Protein AF-A0A9E5P853-F1 (afdb_monomer_lite)

Sequence (52 aa):
MGMSLTMAGDYAIRAMIHLASLPENQSALRSEISRTQRIPLSFMAKILRRLV

Structure (mmCIF, N/CA/C/O backbone):
data_AF-A0A9E5P853-F1
#
_entry.id   AF-A0A9E5P853-F1
#
loop_
_atom_site.group_PDB
_atom_site.id
_atom_site.type_symbol
_atom_site.label_atom_id
_atom_site.label_alt_id
_atom_site.label_comp_id
_atom_site.label_asym_id
_atom_site.label_entity_id
_atom_site.label_seq_id
_atom_site.pdbx_PDB_ins_code
_atom_site.Cartn_x
_atom_site.Cartn_y
_atom_site.Cartn_z
_atom_site.occupancy
_atom_site.B_iso_or_equiv
_atom_site.auth_seq_id
_atom_site.auth_comp_id
_atom_site.auth_asym_id
_atom_site.auth_atom_id
_atom_site.pdbx_PDB_model_num
ATOM 1 N N . MET A 1 1 ? -3.567 8.868 -27.368 1.00 50.06 1 MET A N 1
ATOM 2 C CA . MET A 1 1 ? -2.570 8.975 -26.281 1.00 50.06 1 MET A CA 1
ATOM 3 C C . MET A 1 1 ? -3.060 8.088 -25.143 1.00 50.06 1 MET A C 1
ATOM 5 O O . MET A 1 1 ? -4.062 8.430 -24.533 1.00 50.06 1 MET A O 1
ATOM 9 N N . GLY A 1 2 ? -2.485 6.897 -24.958 1.00 61.34 2 GLY A N 1
ATOM 10 C CA . GLY A 1 2 ? -2.926 5.951 -23.923 1.00 61.34 2 GLY A CA 1
ATOM 11 C C . GLY A 1 2 ? -2.250 6.238 -22.583 1.00 61.34 2 GLY A C 1
ATOM 12 O O . GLY A 1 2 ? -1.064 6.559 -22.558 1.00 61.34 2 GLY A O 1
AT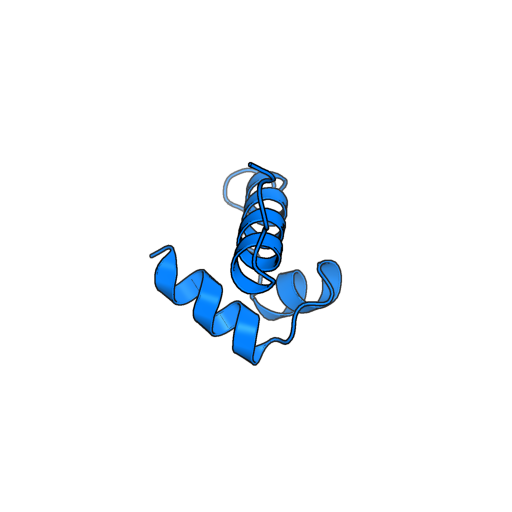OM 13 N N . MET A 1 3 ? -2.991 6.132 -21.479 1.00 72.38 3 MET A N 1
ATOM 14 C CA . MET A 1 3 ? -2.429 6.258 -20.134 1.00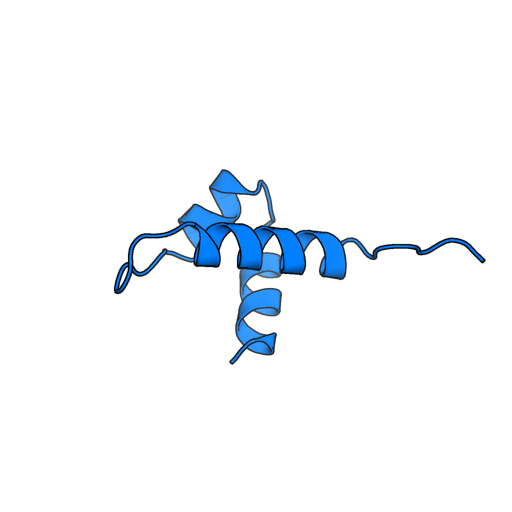 72.38 3 MET A CA 1
ATOM 15 C C . MET A 1 3 ? -1.630 4.994 -19.800 1.00 72.38 3 MET A C 1
ATOM 17 O O . MET A 1 3 ? -2.202 3.914 -19.678 1.00 72.38 3 MET A O 1
ATOM 21 N N . SER A 1 4 ? -0.308 5.118 -19.669 1.00 79.19 4 SER A N 1
ATOM 22 C CA . SER A 1 4 ? 0.555 4.035 -19.198 1.00 79.19 4 SER A CA 1
ATOM 23 C C . SER A 1 4 ? 0.825 4.208 -17.705 1.00 79.19 4 SER A C 1
ATOM 25 O O . SER A 1 4 ? 1.444 5.175 -17.260 1.00 79.19 4 SER A O 1
ATOM 27 N N . LEU A 1 5 ? 0.334 3.263 -16.905 1.00 85.69 5 LEU A N 1
ATOM 28 C CA . LEU A 1 5 ? 0.624 3.231 -15.479 1.00 85.69 5 LEU A CA 1
ATOM 29 C C . LEU A 1 5 ? 1.953 2.509 -15.259 1.00 85.69 5 LEU A C 1
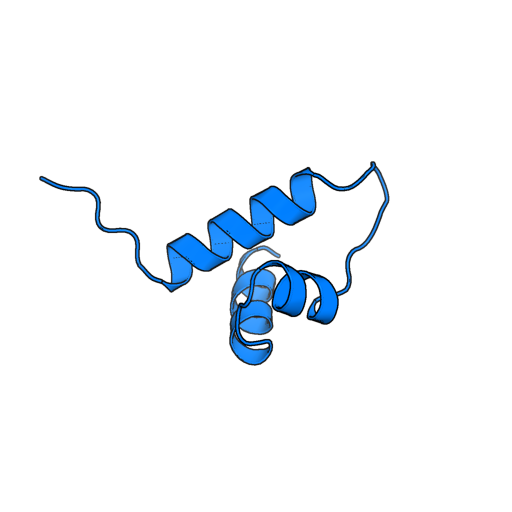ATOM 31 O O . LEU A 1 5 ? 2.131 1.360 -15.659 1.00 85.69 5 LEU A O 1
ATOM 35 N N . THR A 1 6 ? 2.905 3.185 -14.620 1.00 92.50 6 THR A N 1
ATOM 36 C CA . THR A 1 6 ? 4.146 2.526 -14.197 1.00 92.50 6 THR A CA 1
ATOM 37 C C . THR A 1 6 ? 3.842 1.506 -13.098 1.00 92.50 6 THR A C 1
ATOM 39 O O . THR A 1 6 ? 2.921 1.713 -12.310 1.00 92.50 6 THR A O 1
ATOM 42 N N . MET A 1 7 ? 4.656 0.451 -12.961 1.00 90.88 7 MET A N 1
ATOM 43 C CA . MET A 1 7 ? 4.520 -0.484 -11.827 1.00 90.88 7 MET A CA 1
ATOM 44 C C . MET A 1 7 ? 4.564 0.237 -10.473 1.00 90.88 7 MET A C 1
ATOM 46 O O . MET A 1 7 ? 3.858 -0.134 -9.543 1.00 90.88 7 MET A O 1
ATOM 50 N N . ALA A 1 8 ? 5.362 1.304 -10.363 1.00 89.81 8 ALA A N 1
ATOM 51 C CA . ALA A 1 8 ? 5.405 2.114 -9.154 1.00 89.81 8 ALA A CA 1
ATOM 52 C C . ALA A 1 8 ? 4.070 2.821 -8.877 1.00 89.81 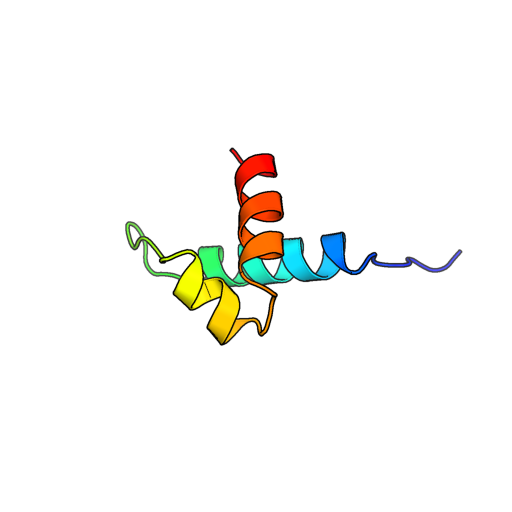8 ALA A C 1
ATOM 54 O O . ALA A 1 8 ? 3.632 2.860 -7.729 1.00 89.81 8 ALA A O 1
ATOM 55 N N . GLY A 1 9 ? 3.430 3.354 -9.923 1.00 92.62 9 GLY A N 1
ATOM 56 C CA . GLY A 1 9 ? 2.108 3.967 -9.838 1.00 92.62 9 GLY A CA 1
ATOM 57 C C . GLY A 1 9 ? 1.021 2.957 -9.471 1.00 92.62 9 GLY A C 1
ATOM 58 O O . GLY A 1 9 ? 0.248 3.225 -8.558 1.00 92.62 9 GLY A O 1
ATOM 59 N N . ASP A 1 10 ? 1.012 1.781 -10.108 1.00 93.50 10 ASP A N 1
ATOM 60 C CA . ASP A 1 10 ? 0.087 0.684 -9.774 1.00 93.50 10 ASP A CA 1
ATOM 61 C C . ASP A 1 10 ? 0.184 0.301 -8.295 1.00 93.50 10 ASP A C 1
ATOM 63 O O . ASP A 1 10 ? -0.803 0.320 -7.557 1.00 93.50 10 ASP A O 1
ATOM 67 N N . TYR A 1 11 ? 1.403 0.040 -7.827 1.00 94.50 11 TYR A N 1
ATOM 68 C CA . TYR A 1 11 ? 1.645 -0.353 -6.446 1.00 94.50 11 TYR A CA 1
ATOM 69 C C . TYR A 1 11 ? 1.256 0.733 -5.442 1.00 94.50 11 TYR A C 1
ATOM 71 O O . TYR A 1 11 ? 0.720 0.410 -4.382 1.00 94.50 11 TYR A O 1
ATOM 79 N N . ALA A 1 12 ? 1.498 2.006 -5.762 1.00 93.50 12 ALA A N 1
ATOM 80 C CA . ALA A 1 12 ? 1.119 3.117 -4.897 1.00 93.50 12 ALA A CA 1
ATOM 81 C C . ALA A 1 12 ? -0.404 3.243 -4.77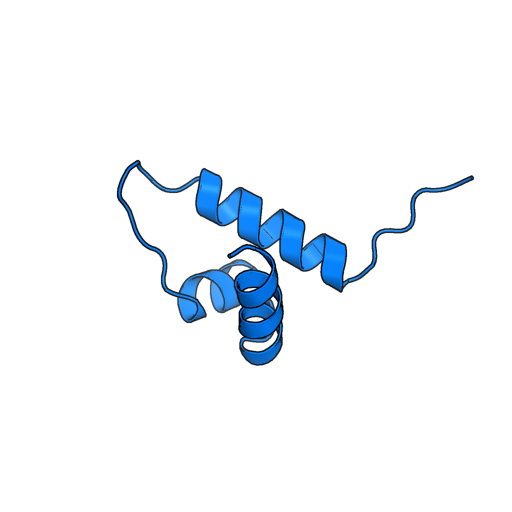3 1.00 93.50 12 ALA A C 1
ATOM 83 O O . ALA A 1 12 ? -0.917 3.326 -3.660 1.00 93.50 12 ALA A O 1
ATOM 84 N N . ILE A 1 13 ? -1.131 3.179 -5.892 1.00 94.31 13 ILE A N 1
ATOM 85 C CA . ILE A 1 13 ? -2.598 3.259 -5.900 1.00 94.31 13 ILE A CA 1
ATOM 86 C C . ILE A 1 13 ? -3.198 2.110 -5.087 1.00 94.31 13 ILE A C 1
ATOM 88 O O . ILE A 1 13 ? -4.045 2.329 -4.225 1.00 94.31 13 ILE A O 1
ATOM 92 N N . ARG A 1 14 ? -2.716 0.883 -5.298 1.00 94.44 14 ARG A N 1
ATOM 93 C CA . ARG A 1 14 ? -3.207 -0.299 -4.580 1.00 94.44 14 ARG A CA 1
ATOM 94 C C . ARG A 1 14 ? -2.912 -0.249 -3.081 1.00 94.44 14 ARG A C 1
ATOM 96 O O . ARG A 1 14 ? -3.752 -0.660 -2.284 1.00 94.44 14 ARG A O 1
ATOM 103 N N . ALA A 1 15 ? -1.752 0.280 -2.687 1.00 93.94 15 ALA A N 1
ATOM 104 C CA . ALA A 1 15 ? -1.432 0.520 -1.281 1.00 93.94 15 ALA A CA 1
ATOM 105 C C . ALA A 1 15 ? -2.386 1.549 -0.652 1.00 93.94 15 ALA A C 1
ATOM 107 O O . ALA A 1 15 ? -2.892 1.317 0.442 1.00 93.94 15 ALA A O 1
ATOM 108 N N . MET A 1 16 ? -2.679 2.643 -1.362 1.00 94.19 16 MET A N 1
ATOM 109 C CA . MET A 1 16 ? -3.591 3.689 -0.890 1.00 94.19 16 MET A CA 1
ATOM 110 C C . MET A 1 16 ? -5.032 3.198 -0.755 1.00 94.19 16 MET A C 1
ATOM 112 O O . MET A 1 16 ? -5.661 3.460 0.264 1.00 94.19 16 MET A O 1
ATOM 116 N N . ILE A 1 17 ? -5.538 2.437 -1.730 1.00 94.94 17 ILE A N 1
ATOM 117 C CA . ILE A 1 17 ? -6.877 1.830 -1.653 1.00 94.94 17 ILE A CA 1
ATOM 118 C C . ILE A 1 17 ? -6.968 0.888 -0.449 1.00 94.94 17 ILE A C 1
ATOM 120 O O . ILE A 1 17 ? -7.960 0.904 0.272 1.00 94.94 17 ILE A O 1
ATOM 124 N N . HIS A 1 18 ? -5.924 0.092 -0.200 1.00 93.69 18 HIS A N 1
ATOM 125 C CA . HIS A 1 18 ? -5.891 -0.786 0.964 1.00 93.69 18 HIS A CA 1
ATOM 126 C C . HIS A 1 18 ? -5.938 0.003 2.277 1.00 93.69 18 HIS A C 1
ATOM 128 O O . HIS A 1 18 ? -6.752 -0.320 3.134 1.00 93.69 18 HIS A O 1
ATOM 134 N N . LEU A 1 19 ? -5.128 1.058 2.413 1.00 92.62 19 LEU A N 1
ATOM 135 C CA . LEU A 1 19 ? -5.143 1.924 3.596 1.00 92.62 19 LEU A CA 1
ATOM 136 C C . LEU A 1 19 ? -6.509 2.590 3.801 1.00 92.62 19 LEU A C 1
ATOM 138 O O . LEU A 1 19 ? -7.014 2.605 4.916 1.00 92.62 19 LEU A O 1
ATOM 142 N N . ALA A 1 20 ? -7.132 3.077 2.726 1.00 94.00 20 ALA A N 1
ATOM 143 C CA . ALA A 1 20 ? -8.454 3.699 2.771 1.00 94.00 20 ALA A CA 1
ATOM 144 C C . ALA A 1 20 ? -9.588 2.715 3.113 1.00 94.00 20 ALA A C 1
ATOM 146 O O . ALA A 1 20 ? -10.655 3.143 3.537 1.00 94.00 20 ALA A O 1
ATOM 147 N N . SER A 1 21 ? -9.379 1.408 2.920 1.00 94.44 21 SER A N 1
ATOM 148 C CA . SER A 1 21 ? -10.364 0.373 3.267 1.00 94.44 21 SER A CA 1
ATOM 149 C C . SER A 1 21 ? -10.338 -0.045 4.740 1.00 94.44 21 SER A C 1
ATOM 151 O O . SER A 1 21 ? -11.198 -0.816 5.166 1.00 94.44 21 SER A O 1
ATOM 153 N N . LEU A 1 22 ? -9.350 0.420 5.509 1.00 94.12 22 LEU A N 1
ATOM 154 C CA . LEU A 1 22 ? -9.238 0.097 6.927 1.00 94.12 22 LEU A CA 1
ATOM 155 C C . LEU A 1 22 ? -10.246 0.920 7.748 1.00 94.12 22 LEU A C 1
ATOM 157 O O . LEU A 1 22 ? -10.523 2.069 7.401 1.00 94.12 22 LEU A O 1
ATOM 161 N N . PRO A 1 23 ? -10.771 0.369 8.856 1.00 95.00 23 PRO A N 1
ATOM 162 C CA . PRO A 1 23 ? -11.503 1.132 9.855 1.00 95.00 23 PRO A CA 1
ATOM 163 C C . PRO A 1 23 ? -10.726 2.363 10.322 1.00 95.00 23 PRO A C 1
ATOM 165 O O . PRO A 1 23 ? -9.493 2.359 10.397 1.00 95.00 23 PRO A O 1
ATOM 168 N N . GLU A 1 24 ? -11.464 3.401 10.706 1.00 91.69 24 GLU A N 1
ATOM 169 C CA . GLU A 1 24 ? -10.875 4.603 11.286 1.00 91.69 24 GLU A CA 1
ATOM 170 C C . GLU A 1 24 ? -9.976 4.261 12.483 1.00 91.69 24 GLU A C 1
ATOM 172 O O . GLU A 1 24 ? -10.280 3.380 13.290 1.00 91.69 24 GLU A O 1
ATOM 177 N N . ASN A 1 25 ? -8.848 4.967 12.589 1.00 91.06 25 ASN A N 1
ATOM 178 C CA . ASN A 1 25 ? -7.813 4.762 13.607 1.00 91.06 25 ASN A CA 1
ATOM 179 C C . ASN A 1 25 ? -7.127 3.382 13.596 1.00 91.06 25 ASN A C 1
ATOM 181 O O . ASN A 1 25 ? -6.334 3.095 14.496 1.00 91.06 25 ASN A O 1
ATOM 185 N N . GLN A 1 26 ? -7.350 2.540 12.581 1.00 92.94 26 GLN A N 1
ATOM 186 C CA . GLN A 1 26 ? -6.571 1.317 12.414 1.00 92.94 26 GLN A CA 1
ATOM 187 C C . GLN A 1 26 ? -5.253 1.595 11.681 1.00 92.94 26 GLN A C 1
ATOM 189 O O . GLN A 1 26 ? -5.212 2.184 10.603 1.00 92.94 26 GLN A O 1
ATOM 194 N N . SER A 1 27 ? -4.152 1.123 12.265 1.00 89.50 27 SER A N 1
ATOM 195 C CA . SER A 1 27 ? -2.843 1.095 11.610 1.00 89.50 27 SER A CA 1
ATOM 196 C C . SER A 1 27 ? -2.635 -0.238 10.899 1.00 89.50 27 SER A C 1
ATOM 198 O O . SER A 1 27 ? -2.999 -1.282 11.434 1.00 89.50 27 SER A O 1
ATOM 200 N N . ALA A 1 28 ? -1.999 -0.209 9.728 1.00 91.44 28 ALA A N 1
ATOM 201 C CA . ALA A 1 28 ? -1.571 -1.410 9.015 1.00 91.44 28 ALA A CA 1
ATOM 202 C C . ALA A 1 28 ? -0.052 -1.538 9.025 1.00 91.44 28 ALA A C 1
ATOM 204 O O . ALA A 1 28 ? 0.683 -0.566 8.811 1.00 91.44 28 ALA A O 1
ATOM 205 N N . LEU A 1 29 ? 0.436 -2.762 9.212 1.00 93.38 29 LEU A N 1
ATOM 206 C CA . LEU A 1 29 ? 1.857 -3.028 9.088 1.00 93.38 29 LEU A CA 1
ATOM 207 C C . LEU A 1 29 ? 2.245 -3.062 7.614 1.00 93.38 29 LEU A C 1
ATOM 209 O O . LEU A 1 29 ? 1.618 -3.705 6.776 1.00 93.38 29 LEU A O 1
ATOM 213 N N . ARG A 1 30 ? 3.380 -2.448 7.290 1.00 91.88 30 ARG A N 1
ATOM 214 C CA . ARG A 1 30 ? 3.964 -2.484 5.940 1.00 91.88 30 ARG A CA 1
ATOM 215 C C . ARG A 1 30 ? 4.078 -3.888 5.340 1.00 91.88 30 ARG A C 1
ATOM 217 O O . ARG A 1 30 ? 3.912 -4.057 4.132 1.00 91.88 30 ARG A O 1
ATOM 224 N N . SER A 1 31 ? 4.394 -4.875 6.175 1.00 94.50 31 SER A N 1
ATOM 225 C CA . SER A 1 31 ? 4.473 -6.292 5.812 1.00 94.50 31 SER A CA 1
ATOM 226 C C . SER A 1 31 ? 3.116 -6.883 5.430 1.00 94.50 31 SER A C 1
ATOM 228 O O . SER A 1 31 ? 3.057 -7.699 4.511 1.00 94.50 31 SER A O 1
ATOM 230 N N . GLU A 1 32 ? 2.035 -6.453 6.078 1.00 94.12 32 GLU A N 1
ATOM 231 C CA . GLU A 1 32 ? 0.670 -6.879 5.762 1.00 94.12 32 GLU A CA 1
ATOM 232 C C . GLU A 1 32 ? 0.245 -6.327 4.406 1.00 94.12 32 GLU A C 1
ATOM 234 O O . GLU A 1 32 ? -0.142 -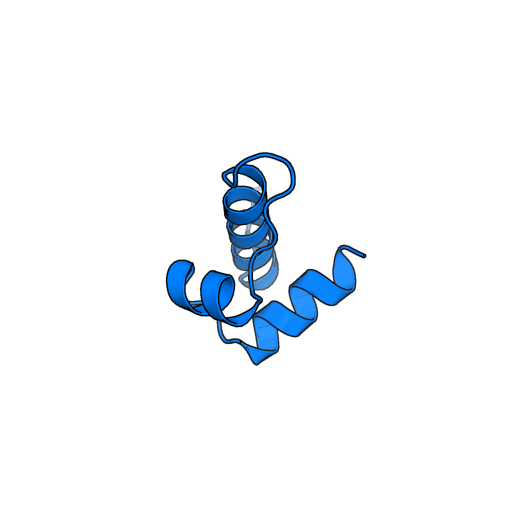7.101 3.533 1.00 94.12 32 GLU A O 1
ATOM 239 N N . ILE A 1 33 ? 0.439 -5.025 4.165 1.00 93.88 33 ILE A N 1
ATOM 240 C CA . ILE A 1 33 ? 0.119 -4.397 2.871 1.00 93.88 33 ILE A CA 1
ATOM 241 C C . ILE A 1 33 ? 0.911 -5.069 1.741 1.00 93.88 33 ILE A C 1
ATOM 243 O O . ILE A 1 33 ? 0.361 -5.400 0.691 1.00 93.88 33 ILE A O 1
ATOM 247 N N . SER A 1 34 ? 2.204 -5.320 1.968 1.00 95.75 34 SER A N 1
ATOM 248 C CA . SER A 1 34 ? 3.092 -6.014 1.029 1.00 95.75 34 SER A CA 1
ATOM 249 C C . SER A 1 34 ? 2.581 -7.415 0.676 1.00 95.75 34 SER A C 1
ATOM 251 O O . SER A 1 34 ? 2.534 -7.762 -0.505 1.00 95.75 34 SER A O 1
ATOM 253 N N . ARG A 1 35 ? 2.145 -8.200 1.668 1.00 96.06 35 ARG A N 1
ATOM 254 C CA . ARG A 1 35 ? 1.602 -9.547 1.459 1.00 96.06 35 ARG A CA 1
ATOM 255 C C . ARG A 1 35 ? 0.255 -9.508 0.737 1.00 96.06 35 ARG A C 1
ATOM 257 O O . ARG A 1 35 ? 0.099 -10.186 -0.276 1.00 96.06 35 ARG A O 1
ATOM 264 N N . THR A 1 36 ? -0.682 -8.691 1.215 1.00 95.00 36 THR A N 1
ATOM 265 C CA . THR A 1 36 ? -2.043 -8.573 0.666 1.00 95.00 36 THR A CA 1
ATOM 266 C C . THR A 1 36 ? -2.020 -8.099 -0.783 1.00 95.00 36 THR A C 1
ATOM 268 O O . THR A 1 36 ? -2.698 -8.662 -1.638 1.00 95.00 36 THR A O 1
ATOM 271 N N . GLN A 1 37 ? -1.181 -7.108 -1.090 1.00 94.81 37 GLN A N 1
ATOM 272 C CA . GLN A 1 37 ? -1.058 -6.557 -2.438 1.00 94.81 37 GLN A CA 1
ATOM 273 C C . GLN A 1 37 ? -0.015 -7.283 -3.301 1.00 94.81 37 GLN A C 1
ATOM 275 O O . GLN A 1 37 ? 0.147 -6.944 -4.471 1.00 94.81 37 GLN A O 1
ATOM 280 N N . ARG A 1 38 ? 0.688 -8.295 -2.777 1.00 94.88 38 ARG A N 1
ATOM 281 C CA . ARG A 1 38 ? 1.777 -8.998 -3.486 1.00 94.88 38 ARG A CA 1
ATOM 282 C C . ARG A 1 38 ? 2.839 -8.035 -4.043 1.00 94.88 38 ARG A C 1
ATOM 284 O O . ARG A 1 38 ? 3.325 -8.199 -5.158 1.00 94.88 38 ARG A O 1
ATOM 291 N N . ILE A 1 39 ? 3.185 -7.014 -3.261 1.00 93.94 39 ILE A N 1
ATOM 292 C CA . ILE A 1 39 ? 4.202 -6.007 -3.597 1.00 93.94 39 ILE A CA 1
ATOM 293 C C . ILE A 1 39 ? 5.470 -6.333 -2.805 1.00 93.94 39 ILE A C 1
ATOM 295 O O . ILE A 1 39 ? 5.361 -6.542 -1.596 1.00 93.94 39 ILE A O 1
ATOM 299 N N . PRO A 1 40 ? 6.677 -6.330 -3.400 1.00 95.06 40 PRO A N 1
ATOM 300 C CA . PRO A 1 40 ? 7.913 -6.550 -2.650 1.00 95.06 40 PRO A CA 1
ATOM 301 C C . PRO A 1 40 ? 8.065 -5.573 -1.475 1.00 95.06 40 PRO A C 1
ATOM 303 O O . PRO A 1 40 ? 7.920 -4.360 -1.641 1.00 95.06 40 PRO A O 1
ATOM 306 N N . LEU A 1 41 ? 8.406 -6.080 -0.286 1.00 95.12 41 LEU A N 1
ATOM 307 C CA . LEU A 1 41 ? 8.462 -5.281 0.947 1.00 95.12 41 LEU A CA 1
ATOM 308 C C . LEU A 1 41 ? 9.427 -4.087 0.854 1.00 95.12 41 LEU A C 1
ATOM 310 O O . LEU A 1 41 ? 9.132 -2.995 1.347 1.00 95.12 41 LEU A O 1
ATOM 314 N N . SER A 1 42 ? 10.571 -4.285 0.195 1.00 93.56 42 SER A N 1
ATOM 315 C CA . SER A 1 42 ? 11.563 -3.235 -0.063 1.00 93.56 42 SER A CA 1
ATOM 316 C C . SER A 1 42 ? 11.012 -2.120 -0.956 1.00 93.56 42 SER A C 1
ATOM 318 O O . SER A 1 42 ? 11.387 -0.959 -0.803 1.00 93.56 42 SER A O 1
ATOM 320 N N . PHE A 1 43 ? 10.093 -2.452 -1.862 1.00 93.12 43 PHE A N 1
ATOM 321 C CA . PHE A 1 43 ? 9.435 -1.495 -2.740 1.00 93.12 43 PHE A CA 1
ATOM 322 C C . PHE A 1 43 ? 8.291 -0.772 -2.024 1.00 93.12 43 PHE A C 1
ATOM 324 O O . PHE A 1 43 ? 8.203 0.451 -2.098 1.00 93.12 43 PHE A O 1
ATOM 331 N N . MET A 1 44 ? 7.492 -1.495 -1.232 1.00 94.56 44 MET A N 1
ATOM 332 C CA . MET A 1 44 ? 6.457 -0.912 -0.369 1.00 94.56 44 MET A CA 1
ATOM 333 C C . MET A 1 44 ? 7.040 0.141 0.588 1.00 94.56 44 MET A C 1
ATOM 335 O O . MET A 1 44 ? 6.472 1.215 0.762 1.00 94.56 44 MET A O 1
ATOM 339 N N . ALA A 1 45 ? 8.224 -0.120 1.154 1.00 92.56 45 ALA A N 1
ATOM 340 C CA . ALA A 1 45 ? 8.945 0.856 1.972 1.00 92.56 45 ALA A CA 1
ATOM 341 C C . ALA A 1 45 ? 9.234 2.168 1.223 1.00 92.56 45 ALA A C 1
ATOM 343 O O . ALA A 1 45 ? 9.092 3.250 1.787 1.00 92.56 45 ALA A O 1
ATOM 344 N N . LYS A 1 46 ? 9.622 2.077 -0.056 1.00 93.25 46 LYS A N 1
ATOM 345 C CA . LYS A 1 46 ? 9.907 3.245 -0.901 1.00 93.25 46 LYS A CA 1
ATOM 346 C C . LYS A 1 46 ? 8.643 4.027 -1.244 1.00 93.25 46 LYS A C 1
ATOM 348 O O . LYS A 1 46 ? 8.718 5.249 -1.294 1.00 93.25 46 LYS A O 1
ATOM 353 N N . ILE A 1 47 ? 7.529 3.333 -1.488 1.00 91.44 47 ILE A N 1
ATOM 354 C CA . ILE A 1 47 ? 6.226 3.950 -1.770 1.00 91.44 47 ILE A CA 1
ATOM 355 C C . ILE A 1 47 ? 5.775 4.770 -0.568 1.00 91.44 47 ILE A C 1
ATOM 357 O O . ILE A 1 47 ? 5.558 5.966 -0.703 1.00 91.44 47 ILE A O 1
ATOM 361 N N . LEU A 1 48 ? 5.701 4.156 0.612 1.00 89.50 48 LEU A N 1
ATOM 362 C CA . LEU A 1 48 ? 5.145 4.822 1.791 1.00 89.50 48 LEU A CA 1
ATOM 363 C C . LEU A 1 48 ? 6.003 5.999 2.260 1.00 89.50 48 LEU A C 1
ATOM 365 O O . LEU A 1 48 ? 5.458 7.027 2.630 1.00 89.50 48 LEU A O 1
ATOM 369 N N . ARG A 1 49 ? 7.333 5.908 2.132 1.00 91.50 49 ARG A N 1
ATOM 370 C CA . ARG A 1 49 ? 8.254 7.031 2.390 1.00 91.50 49 ARG A CA 1
ATOM 371 C C . ARG A 1 49 ? 8.062 8.227 1.438 1.00 91.50 49 ARG A C 1
ATOM 373 O O . ARG A 1 49 ? 8.665 9.263 1.647 1.00 91.50 49 ARG A O 1
ATOM 380 N N . ARG A 1 50 ? 7.336 8.079 0.325 1.00 90.75 50 ARG A N 1
ATOM 381 C CA . ARG A 1 50 ? 7.005 9.206 -0.569 1.00 90.75 50 ARG A CA 1
ATOM 382 C C . ARG A 1 50 ? 5.652 9.843 -0.246 1.00 90.75 50 ARG A C 1
ATOM 384 O O . ARG A 1 50 ? 5.351 10.879 -0.823 1.00 90.75 50 ARG A O 1
ATOM 391 N N . LEU A 1 51 ? 4.833 9.199 0.586 1.00 83.25 51 LEU A N 1
ATOM 392 C CA . LEU A 1 51 ? 3.474 9.644 0.912 1.00 83.25 51 LEU A CA 1
ATOM 393 C C . LEU A 1 51 ? 3.415 10.511 2.178 1.00 83.25 51 LEU A C 1
ATOM 395 O O . LEU A 1 51 ? 2.433 11.220 2.373 1.00 83.25 51 LEU A O 1
ATOM 399 N N . VAL A 1 52 ? 4.454 10.436 3.009 1.00 75.12 52 VAL A N 1
ATOM 400 C CA . VAL A 1 52 ? 4.694 11.197 4.245 1.00 75.12 52 VAL A CA 1
ATOM 401 C C . VAL A 1 52 ? 6.137 11.661 4.244 1.00 75.12 52 VAL A C 1
ATOM 403 O O . VAL A 1 52 ? 6.369 12.813 4.659 1.00 75.12 52 VAL A O 1
#

pLDDT: mean 90.49, std 8.47, range [50.06, 96.06]

Radius of gyration: 11.64 Å; chains: 1; bounding box: 23×21×40 Å

Foldseek 3Di:
DDDDQDPLNVLLVQLVVVVVPDPPPDDDDLVRSCVVVVNPSVSSVVSVVVVD

Secondary structure (DSSP, 8-state):
------HHHHHHHHHHHHHHTSPTT----HHHHHHHTT--HHHHHHHHTTT-